Protein AF-A0A5N7MU44-F1 (afdb_monomer_lite)

pLDDT: mean 83.52, std 15.65, range [34.41, 96.94]

Sequence (81 aa):
MQKGGSPTHVFGAFELDITPGTPDNPASIRVALLRYTRGEDGRLFITPDCDSLEELEGQINSLQDELDEIRERARRAFQAT

Structure (mmCIF, N/CA/C/O backbone):
data_AF-A0A5N7MU44-F1
#
_entry.id   AF-A0A5N7MU44-F1
#
loop_
_atom_site.group_PDB
_atom_site.id
_atom_site.type_symbol
_atom_site.label_atom_id
_atom_site.label_alt_id
_atom_site.label_comp_id
_atom_site.label_asym_id
_atom_site.label_entity_id
_atom_site.label_seq_id
_atom_site.pdbx_PDB_ins_code
_atom_site.Cartn_x
_atom_site.Cartn_y
_atom_site.Cartn_z
_atom_site.occupancy
_atom_site.B_iso_or_equiv
_atom_site.auth_seq_id
_atom_site.auth_comp_id
_atom_site.auth_asym_id
_atom_site.auth_atom_id
_atom_site.pdbx_PDB_model_num
ATOM 1 N N . MET A 1 1 ? -34.554 0.462 3.148 1.00 36.75 1 MET A N 1
ATOM 2 C CA . MET A 1 1 ? -33.453 0.176 4.092 1.00 36.75 1 MET A CA 1
ATOM 3 C C . MET A 1 1 ? -32.155 0.594 3.408 1.00 36.75 1 MET A C 1
ATOM 5 O O . MET A 1 1 ? -31.701 -0.119 2.527 1.00 36.75 1 MET A O 1
ATOM 9 N N . GLN A 1 2 ? -31.632 1.791 3.695 1.00 34.41 2 GLN A N 1
ATOM 10 C CA . GLN A 1 2 ? -30.308 2.208 3.209 1.00 34.41 2 GLN A CA 1
ATOM 11 C C . GLN A 1 2 ? -29.259 1.593 4.139 1.00 34.41 2 GLN A C 1
ATOM 13 O O . GLN A 1 2 ? -29.332 1.792 5.350 1.00 34.41 2 GLN A O 1
ATOM 18 N N . LYS A 1 3 ? -28.320 0.812 3.596 1.00 40.19 3 LYS A N 1
ATOM 19 C CA . LYS A 1 3 ? -27.114 0.431 4.336 1.00 40.19 3 LYS A CA 1
ATOM 20 C C . LYS A 1 3 ? -26.267 1.692 4.496 1.00 40.19 3 LYS A C 1
ATOM 22 O O . LYS A 1 3 ? -25.929 2.311 3.491 1.00 40.19 3 LYS A O 1
ATOM 27 N N . GLY A 1 4 ? -25.978 2.082 5.737 1.00 39.88 4 GLY A N 1
ATOM 28 C CA . GLY A 1 4 ? -25.026 3.150 6.027 1.00 39.88 4 GLY A CA 1
ATOM 29 C C . GLY A 1 4 ? -23.676 2.772 5.431 1.00 39.88 4 GLY A C 1
ATOM 30 O O . GLY A 1 4 ? -23.100 1.760 5.819 1.00 39.88 4 GLY A O 1
ATOM 31 N N . GLY A 1 5 ? -23.234 3.526 4.427 1.00 39.94 5 GLY A N 1
ATOM 32 C CA . GLY A 1 5 ? -21.915 3.349 3.841 1.00 39.94 5 GLY A CA 1
ATOM 33 C C . GLY A 1 5 ? -20.868 3.761 4.864 1.00 39.94 5 GLY A C 1
ATOM 34 O O . GLY A 1 5 ? -20.883 4.898 5.334 1.00 39.94 5 GLY A O 1
ATOM 35 N N . SER A 1 6 ? -19.985 2.833 5.223 1.00 51.19 6 SER A N 1
ATOM 36 C CA . SER A 1 6 ? -18.752 3.148 5.935 1.00 51.19 6 SER A CA 1
ATOM 37 C C . SER A 1 6 ? -18.001 4.252 5.180 1.00 51.19 6 SER A C 1
ATOM 39 O O . SER A 1 6 ? -17.954 4.209 3.945 1.00 51.19 6 SER A O 1
ATOM 41 N N . PRO A 1 7 ? -17.419 5.248 5.868 1.00 53.59 7 PRO A N 1
ATOM 42 C CA . PRO A 1 7 ? -16.659 6.296 5.203 1.00 53.59 7 PRO A CA 1
ATOM 43 C C . PRO A 1 7 ? -15.429 5.684 4.519 1.00 53.59 7 PRO A C 1
ATOM 45 O O . PRO A 1 7 ? -14.448 5.324 5.168 1.00 53.59 7 PRO A O 1
ATOM 48 N N . THR A 1 8 ? -15.512 5.553 3.197 1.00 54.75 8 THR A N 1
ATOM 49 C CA . THR A 1 8 ? -14.480 4.960 2.343 1.00 54.75 8 THR A CA 1
ATOM 50 C C . THR A 1 8 ? -13.518 6.057 1.903 1.00 54.75 8 THR A C 1
ATOM 52 O O . THR A 1 8 ? -13.951 7.053 1.320 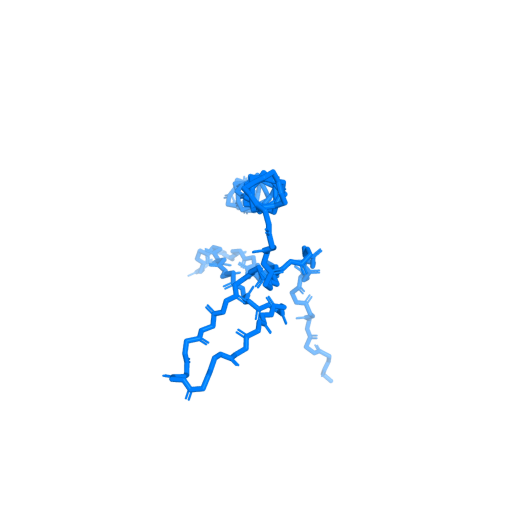1.00 54.75 8 THR A O 1
ATOM 55 N N . HIS A 1 9 ? -12.228 5.905 2.205 1.00 54.81 9 HIS A N 1
ATOM 56 C CA . HIS A 1 9 ? -11.197 6.864 1.802 1.00 54.81 9 HIS A CA 1
ATOM 57 C C . HIS A 1 9 ? -10.262 6.211 0.788 1.00 54.81 9 HIS A C 1
ATOM 59 O O . HIS A 1 9 ? -9.590 5.229 1.103 1.00 54.81 9 HIS A O 1
ATOM 65 N N . VAL A 1 10 ? -10.240 6.772 -0.420 1.00 57.34 10 VAL A N 1
ATOM 66 C CA . VAL A 1 10 ? -9.450 6.281 -1.552 1.00 57.34 10 VAL A CA 1
ATOM 67 C C . VAL A 1 10 ? -8.096 6.989 -1.580 1.00 57.34 10 VAL A C 1
ATOM 69 O O . VAL A 1 10 ? -8.046 8.218 -1.596 1.00 57.34 10 VAL A O 1
ATOM 72 N N . PHE A 1 11 ? -7.026 6.203 -1.627 1.00 61.66 11 PHE A N 1
ATOM 73 C CA . PHE A 1 11 ? -5.642 6.599 -1.893 1.00 61.66 11 PHE A CA 1
ATOM 74 C C . PHE A 1 11 ? -5.233 6.050 -3.263 1.00 61.66 11 PHE A C 1
ATOM 76 O O . PHE A 1 11 ? -5.927 5.195 -3.817 1.00 61.66 11 PHE A O 1
ATOM 83 N N . GLY A 1 12 ? -4.148 6.561 -3.847 1.00 75.25 12 GLY A N 1
ATOM 84 C CA . GLY A 1 12 ? -3.762 6.245 -5.224 1.00 75.25 12 GLY A CA 1
ATOM 85 C C . GLY A 1 12 ? -3.783 4.744 -5.530 1.00 75.25 12 GLY A C 1
ATOM 86 O O . GLY A 1 12 ? -4.463 4.344 -6.482 1.00 75.25 12 GLY A O 1
ATOM 87 N N . ALA A 1 13 ? -3.113 3.924 -4.712 1.00 81.38 13 ALA A N 1
ATOM 88 C CA . ALA A 1 13 ? -3.108 2.462 -4.840 1.00 81.38 13 ALA A CA 1
ATOM 89 C C . ALA A 1 13 ? -4.049 1.741 -3.860 1.00 81.38 13 ALA A C 1
ATOM 91 O O . ALA A 1 13 ? -4.554 0.653 -4.168 1.00 81.38 13 ALA A O 1
ATOM 92 N N . PHE A 1 14 ? -4.301 2.333 -2.695 1.00 89.56 14 PHE A N 1
ATOM 93 C CA . PHE A 1 14 ? -4.974 1.682 -1.572 1.00 89.56 14 PHE A CA 1
ATOM 94 C C . PHE A 1 14 ? -6.321 2.321 -1.228 1.00 89.56 14 PHE A C 1
ATOM 96 O O . PHE A 1 14 ? -6.565 3.491 -1.483 1.00 89.56 14 PHE A O 1
ATOM 103 N N . GLU A 1 15 ? -7.198 1.580 -0.567 1.00 89.06 15 GLU A N 1
ATOM 104 C CA . GLU A 1 15 ? -8.421 2.117 0.030 1.00 89.06 15 GLU A CA 1
ATOM 105 C C . GLU A 1 15 ? -8.504 1.715 1.490 1.00 89.06 15 GLU A C 1
ATOM 107 O O . GLU A 1 15 ? -8.205 0.576 1.847 1.00 89.06 15 GLU A O 1
ATOM 112 N N . LEU A 1 16 ? -8.928 2.650 2.335 1.00 90.06 16 LEU A N 1
ATOM 113 C CA . LEU A 1 16 ? -9.157 2.393 3.745 1.00 90.06 16 LEU A CA 1
ATOM 114 C C . LEU A 1 16 ? -10.650 2.175 4.002 1.00 90.06 16 LEU A C 1
ATOM 116 O O . LEU A 1 16 ? -11.448 3.113 3.914 1.00 90.06 16 LEU A O 1
ATOM 120 N N . ASP A 1 17 ? -11.000 0.945 4.371 1.00 89.81 17 ASP A N 1
ATOM 121 C CA . ASP A 1 17 ? -12.332 0.561 4.833 1.00 89.81 17 ASP A CA 1
ATOM 122 C C . ASP A 1 17 ? -12.353 0.574 6.365 1.00 89.81 17 ASP A C 1
ATOM 124 O O . ASP A 1 17 ? -11.690 -0.234 7.027 1.00 89.81 17 ASP A O 1
ATOM 128 N N . ILE A 1 18 ? -13.094 1.526 6.930 1.00 89.00 18 ILE A N 1
ATOM 129 C CA . ILE A 1 18 ? -13.210 1.736 8.373 1.00 89.00 18 ILE A CA 1
ATOM 130 C C . ILE A 1 18 ? -14.617 1.357 8.809 1.00 89.00 18 ILE A C 1
ATOM 132 O O . ILE A 1 18 ? -15.589 2.016 8.447 1.00 89.00 18 ILE A O 1
ATOM 136 N N . THR A 1 19 ? -14.719 0.352 9.670 1.00 90.06 19 THR A N 1
ATOM 137 C CA . THR A 1 19 ? -15.941 0.064 10.419 1.00 90.06 19 THR A CA 1
ATOM 138 C C . THR A 1 19 ? -15.818 0.691 11.810 1.00 90.06 19 THR A C 1
ATOM 140 O O . THR A 1 19 ? -14.977 0.240 12.596 1.00 90.06 19 THR A O 1
ATOM 143 N N . PRO A 1 20 ? -16.615 1.728 12.134 1.00 82.94 20 PRO A N 1
ATOM 144 C CA . PRO A 1 20 ? -16.585 2.358 13.449 1.00 82.94 20 PRO A CA 1
ATOM 145 C C . PRO A 1 20 ? -16.908 1.367 14.567 1.00 82.94 20 PRO A C 1
ATOM 147 O O . PRO A 1 20 ? -17.692 0.435 14.379 1.00 82.94 20 PRO A O 1
ATOM 150 N N . GLY A 1 21 ? -16.319 1.596 15.739 1.00 82.50 21 GLY A N 1
ATOM 151 C CA . GLY A 1 21 ? -16.649 0.830 16.931 1.00 82.50 21 GLY A CA 1
ATOM 152 C C . GLY A 1 21 ? -18.040 1.168 17.464 1.00 82.50 21 GLY A C 1
ATOM 153 O O . GLY A 1 21 ? -18.589 2.243 17.231 1.00 82.50 21 GLY A O 1
ATOM 154 N N . THR A 1 22 ? -18.598 0.227 18.206 1.00 82.25 22 THR A N 1
ATOM 155 C CA . THR A 1 22 ? -19.805 0.367 19.023 1.00 82.25 22 THR A CA 1
ATOM 156 C C . THR A 1 22 ? -19.467 -0.103 20.444 1.00 82.25 22 THR A C 1
ATOM 158 O O . THR A 1 22 ? -18.453 -0.780 20.614 1.00 82.25 22 THR A O 1
ATOM 161 N N . PRO A 1 23 ? -20.289 0.184 21.469 1.00 83.81 23 PRO A N 1
ATOM 162 C CA . PRO A 1 23 ? -20.033 -0.306 22.828 1.00 83.81 23 PRO A CA 1
ATOM 163 C C . PRO A 1 23 ? -19.813 -1.826 22.916 1.00 83.81 23 PRO A C 1
ATOM 165 O O . PRO A 1 23 ? -19.054 -2.286 23.763 1.00 83.81 23 PRO A O 1
ATOM 168 N N . ASP A 1 24 ? -20.434 -2.587 22.009 1.00 87.44 24 ASP A N 1
ATOM 169 C CA . ASP A 1 24 ? -20.377 -4.050 21.986 1.00 87.44 24 ASP A CA 1
ATOM 170 C C . ASP A 1 24 ? -19.347 -4.616 20.992 1.00 87.44 24 ASP A C 1
ATOM 172 O O . ASP A 1 24 ? -19.012 -5.796 21.065 1.00 87.44 24 ASP A O 1
ATOM 176 N N . ASN A 1 25 ? -18.836 -3.803 20.055 1.00 83.69 25 ASN A N 1
ATOM 177 C CA . ASN A 1 25 ? -17.884 -4.242 19.028 1.00 83.69 25 ASN A CA 1
ATOM 178 C C . ASN A 1 25 ? -16.770 -3.208 18.823 1.00 83.69 25 ASN A C 1
ATOM 180 O O . ASN A 1 25 ? -17.080 -2.063 18.495 1.00 83.69 25 ASN A O 1
ATOM 184 N N . PRO A 1 26 ? -15.484 -3.584 18.916 1.00 84.88 26 PRO A N 1
ATOM 185 C CA . PRO A 1 26 ? -14.394 -2.651 18.655 1.00 84.88 26 PRO A CA 1
ATOM 186 C C . PRO A 1 26 ? -14.418 -2.156 17.203 1.00 84.88 26 PRO A C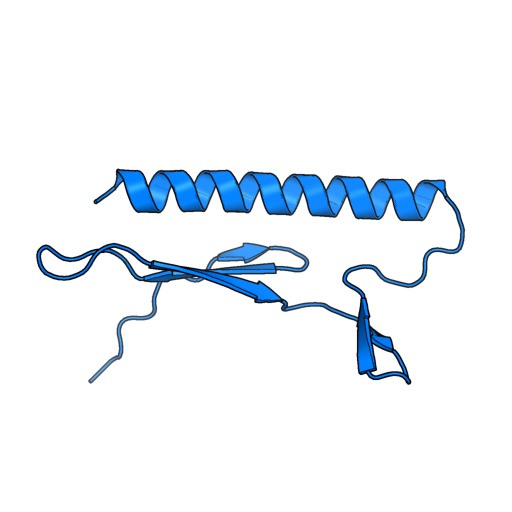 1
ATOM 188 O O . PRO A 1 26 ? -14.905 -2.843 16.301 1.00 84.88 26 PRO A O 1
ATOM 191 N N . ALA A 1 27 ? -13.844 -0.973 16.971 1.00 87.12 27 ALA A N 1
ATOM 192 C CA . ALA A 1 27 ? -13.595 -0.497 15.616 1.00 87.12 27 ALA A CA 1
ATOM 193 C C . ALA A 1 27 ? -12.730 -1.515 14.855 1.00 87.12 27 ALA A C 1
ATOM 195 O O . ALA A 1 27 ? -11.839 -2.145 15.430 1.00 87.12 27 ALA A O 1
ATOM 196 N N . SER A 1 28 ? -12.978 -1.676 13.558 1.00 89.50 28 SER A N 1
ATOM 197 C CA . SER A 1 28 ? -12.157 -2.528 12.698 1.00 89.50 28 SER A CA 1
ATOM 198 C C . SER A 1 28 ? -11.795 -1.794 11.419 1.00 89.50 28 SER A C 1
ATOM 200 O O . SER A 1 28 ? -12.575 -1.000 10.895 1.00 89.50 28 SER A O 1
ATOM 202 N N . ILE A 1 29 ? -10.576 -2.024 10.943 1.00 90.25 29 ILE A N 1
ATOM 203 C CA . ILE A 1 29 ? -10.013 -1.319 9.797 1.00 90.25 29 ILE A CA 1
ATOM 204 C C . ILE A 1 29 ? -9.368 -2.341 8.875 1.00 90.25 29 ILE A C 1
ATOM 206 O O . ILE A 1 29 ? -8.663 -3.241 9.335 1.00 90.25 29 ILE A O 1
ATOM 210 N N . ARG A 1 30 ? -9.609 -2.199 7.573 1.00 93.44 30 ARG A N 1
ATOM 211 C CA . ARG A 1 30 ? -8.985 -3.001 6.520 1.00 93.44 30 ARG A CA 1
ATOM 212 C C . ARG A 1 30 ? -8.455 -2.080 5.431 1.00 93.44 30 ARG A C 1
ATOM 214 O O . ARG A 1 30 ? -9.037 -1.033 5.167 1.00 93.44 30 ARG A O 1
ATOM 221 N N . VAL A 1 31 ? -7.366 -2.495 4.795 1.00 90.75 31 VAL A N 1
ATOM 222 C CA . VAL A 1 31 ? -6.815 -1.815 3.621 1.00 90.75 31 VAL A CA 1
ATOM 223 C C . VAL A 1 31 ? -7.070 -2.699 2.408 1.00 90.75 31 VAL A C 1
ATOM 225 O O . VAL A 1 31 ? -6.654 -3.858 2.396 1.00 90.75 31 VAL A O 1
ATOM 228 N N . ALA A 1 32 ? -7.776 -2.176 1.413 1.00 90.31 32 ALA A N 1
ATOM 229 C CA . ALA A 1 32 ? -7.966 -2.829 0.127 1.00 90.31 32 ALA A CA 1
ATOM 230 C C . ALA A 1 32 ? -6.943 -2.308 -0.892 1.00 90.31 32 ALA A C 1
ATOM 232 O O . ALA A 1 32 ? -6.491 -1.168 -0.809 1.00 90.31 32 ALA A O 1
ATOM 233 N N . LEU A 1 33 ? -6.584 -3.152 -1.860 1.00 89.50 33 LEU A N 1
ATOM 234 C CA . LEU A 1 33 ? -5.742 -2.780 -2.995 1.00 89.50 33 LEU A CA 1
ATOM 235 C C . LEU A 1 33 ? -6.645 -2.466 -4.193 1.00 89.50 33 LEU A C 1
ATOM 237 O O . LEU A 1 33 ? -7.337 -3.358 -4.686 1.00 89.50 33 LEU A O 1
ATOM 241 N N . LEU A 1 34 ? -6.652 -1.212 -4.645 1.00 85.62 34 LEU A N 1
ATOM 242 C CA . LEU A 1 34 ? -7.515 -0.745 -5.734 1.00 85.62 34 LEU A CA 1
ATOM 243 C C . LEU A 1 34 ? -6.811 -0.720 -7.084 1.00 85.62 34 LEU A C 1
ATOM 245 O O . LEU A 1 34 ? -7.410 -1.081 -8.097 1.00 85.62 34 LEU A O 1
ATOM 249 N N . ARG A 1 35 ? -5.552 -0.275 -7.108 1.00 83.81 35 ARG A N 1
ATOM 250 C CA . ARG A 1 35 ? -4.755 -0.209 -8.333 1.00 83.81 35 ARG A CA 1
ATOM 251 C C . ARG A 1 35 ? -3.561 -1.127 -8.220 1.00 83.81 35 ARG A C 1
ATOM 253 O O . ARG A 1 35 ? -2.763 -1.024 -7.296 1.00 83.81 35 ARG A O 1
ATOM 260 N N . TYR A 1 36 ? -3.474 -2.034 -9.178 1.00 88.00 36 TYR A N 1
ATOM 261 C CA . TYR A 1 36 ? -2.374 -2.964 -9.312 1.00 88.00 36 TYR A CA 1
ATOM 262 C C . TYR A 1 36 ? -2.257 -3.418 -10.762 1.00 88.00 36 TYR A C 1
ATOM 264 O O . TYR A 1 36 ? -3.251 -3.484 -11.490 1.00 88.00 36 TYR A O 1
ATOM 272 N N . THR A 1 37 ? -1.050 -3.802 -11.146 1.00 87.25 37 THR A N 1
ATOM 273 C CA . THR A 1 37 ? -0.792 -4.566 -12.364 1.00 87.25 37 THR A CA 1
ATOM 274 C C . THR A 1 37 ? -0.736 -6.039 -11.994 1.00 87.25 37 THR A C 1
ATOM 276 O O . THR A 1 37 ? -0.117 -6.414 -11.001 1.00 87.25 37 THR A O 1
ATOM 279 N N . ARG A 1 38 ? -1.401 -6.905 -12.757 1.00 90.12 38 ARG A N 1
ATOM 280 C CA . ARG A 1 38 ? -1.340 -8.353 -12.531 1.00 90.12 38 ARG A CA 1
ATOM 281 C C . ARG A 1 38 ? -0.339 -8.977 -13.493 1.00 90.12 38 ARG A C 1
ATOM 283 O O . ARG A 1 38 ? -0.536 -8.896 -14.700 1.00 90.12 38 ARG A O 1
ATOM 290 N N . GLY A 1 39 ? 0.695 -9.612 -12.952 1.00 88.88 39 GLY A N 1
ATOM 291 C CA . GLY A 1 39 ? 1.644 -10.402 -13.729 1.00 88.88 39 GLY A CA 1
ATOM 292 C C . GLY A 1 39 ? 1.027 -11.685 -14.268 1.00 88.88 39 GLY A C 1
ATOM 293 O O . GLY A 1 39 ? 0.031 -12.190 -13.741 1.00 88.88 39 GLY A O 1
ATOM 294 N N . GLU A 1 40 ? 1.665 -12.250 -15.290 1.00 89.75 40 GLU A N 1
ATOM 295 C CA . GLU A 1 40 ? 1.265 -13.531 -15.885 1.00 89.75 40 GLU A CA 1
ATOM 296 C C . GLU A 1 40 ? 1.317 -14.691 -14.880 1.00 89.75 40 GLU A C 1
ATOM 298 O O . GLU A 1 40 ? 0.516 -15.620 -14.952 1.00 89.75 40 GLU A O 1
ATOM 303 N N . ASP A 1 41 ? 2.205 -14.609 -13.887 1.00 92.94 41 ASP A N 1
ATOM 304 C CA . ASP A 1 41 ? 2.317 -15.582 -12.797 1.00 92.94 41 ASP A CA 1
ATOM 305 C C . ASP A 1 41 ? 1.297 -15.361 -11.663 1.00 92.94 41 ASP A C 1
ATOM 307 O O . ASP A 1 41 ? 1.310 -16.057 -10.647 1.00 92.94 41 ASP A O 1
ATOM 311 N N . GLY A 1 42 ? 0.394 -14.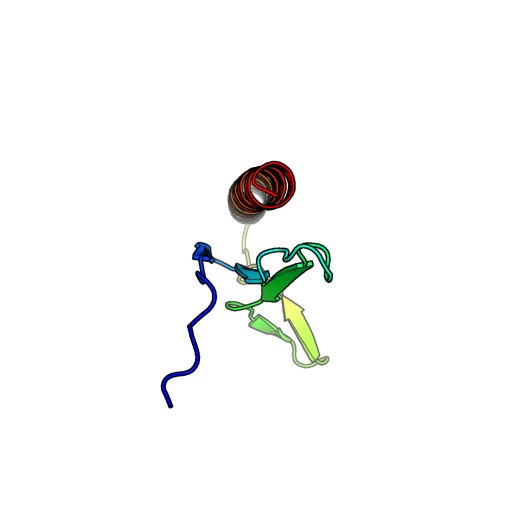393 -11.834 1.00 90.56 42 GLY A N 1
ATOM 312 C CA . GLY A 1 42 ? -0.660 -14.068 -10.887 1.00 90.56 42 GLY A CA 1
ATOM 313 C C . GLY A 1 42 ? -0.239 -13.145 -9.746 1.00 90.56 42 GLY A C 1
ATOM 314 O O . GLY A 1 42 ? -1.104 -12.814 -8.931 1.00 90.56 42 GLY A O 1
ATOM 315 N N . ARG A 1 43 ? 1.023 -12.696 -9.681 1.00 92.12 43 ARG A N 1
ATOM 316 C CA . ARG A 1 43 ? 1.438 -11.672 -8.709 1.00 92.12 43 ARG A CA 1
ATOM 317 C C . ARG A 1 43 ? 0.775 -10.335 -9.009 1.00 92.12 43 ARG A C 1
ATOM 319 O O . ARG A 1 43 ? 0.519 -9.997 -10.163 1.00 92.12 43 ARG A O 1
ATOM 326 N N . LEU A 1 44 ? 0.503 -9.576 -7.951 1.00 91.81 44 LEU A N 1
ATOM 327 C CA . LEU A 1 44 ? -0.005 -8.213 -8.050 1.00 91.81 44 LEU A CA 1
ATOM 328 C C . LEU A 1 44 ? 1.142 -7.248 -7.755 1.00 91.81 44 LEU A C 1
ATOM 330 O O . LEU A 1 44 ? 1.773 -7.337 -6.702 1.00 91.81 44 LEU A O 1
ATOM 334 N N . PHE A 1 45 ? 1.397 -6.340 -8.683 1.00 90.62 45 PHE A N 1
ATOM 335 C CA . PHE A 1 45 ? 2.3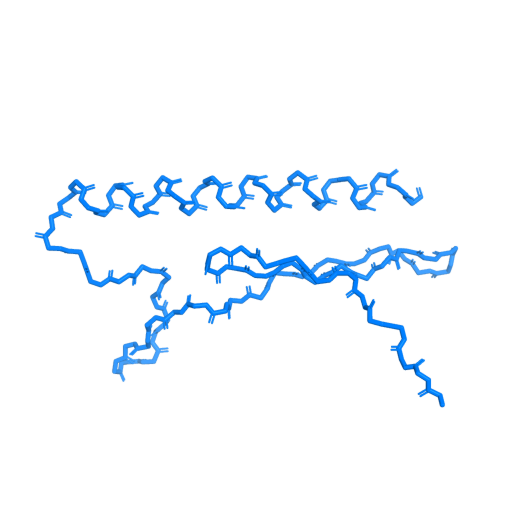83 -5.279 -8.571 1.00 90.62 45 PHE A CA 1
ATOM 336 C C . PHE A 1 45 ? 1.660 -3.980 -8.243 1.00 90.62 45 PHE A C 1
ATOM 338 O O . PHE A 1 45 ? 0.707 -3.600 -8.919 1.00 90.62 45 PHE A O 1
ATOM 345 N N . ILE A 1 46 ? 2.099 -3.321 -7.177 1.00 89.00 46 ILE A N 1
ATOM 346 C CA . ILE A 1 46 ? 1.530 -2.050 -6.706 1.00 89.00 46 ILE A CA 1
ATOM 347 C C . ILE A 1 46 ? 2.124 -0.837 -7.433 1.00 89.00 46 ILE A C 1
ATOM 349 O O . ILE A 1 46 ? 1.598 0.264 -7.323 1.00 89.00 46 ILE A O 1
ATOM 353 N N . THR A 1 47 ? 3.199 -1.049 -8.193 1.00 88.81 47 THR A N 1
ATOM 354 C CA . THR A 1 47 ? 3.815 -0.069 -9.088 1.00 88.81 47 THR A CA 1
ATOM 355 C C . THR A 1 47 ? 3.569 -0.472 -10.545 1.00 88.81 47 THR A C 1
ATOM 357 O O . THR A 1 47 ? 3.370 -1.661 -10.828 1.00 88.81 47 THR A O 1
ATOM 360 N N . PRO A 1 48 ? 3.607 0.480 -11.490 1.00 85.56 48 PRO A N 1
ATOM 361 C CA . PRO A 1 48 ? 3.817 0.154 -12.897 1.00 85.56 48 PRO A CA 1
ATOM 362 C C . PRO A 1 48 ? 5.230 -0.412 -13.127 1.00 85.56 48 PRO A C 1
ATOM 364 O O . PRO A 1 48 ? 6.066 -0.424 -12.214 1.00 85.56 48 PRO A O 1
ATOM 367 N N . ASP A 1 49 ? 5.496 -0.850 -14.359 1.00 88.62 49 ASP A N 1
ATOM 368 C CA . ASP A 1 49 ? 6.864 -1.106 -14.810 1.00 88.62 49 ASP A CA 1
ATOM 369 C C . ASP A 1 49 ? 7.677 0.194 -14.695 1.00 88.62 49 ASP A C 1
ATOM 371 O O . ASP A 1 49 ? 7.201 1.268 -15.067 1.00 88.62 49 ASP A O 1
ATOM 375 N N . CYS A 1 50 ? 8.871 0.095 -14.113 1.00 90.31 50 CYS A N 1
ATOM 376 C CA . CYS A 1 50 ? 9.803 1.208 -13.948 1.00 90.31 50 CYS A CA 1
ATOM 377 C C . CYS A 1 50 ? 11.046 0.899 -14.782 1.00 90.31 50 CYS A C 1
ATOM 379 O O . CYS A 1 50 ? 11.678 -0.139 -14.569 1.00 90.31 50 CYS A O 1
ATOM 381 N N . ASP A 1 51 ? 11.411 1.795 -15.696 1.00 91.88 51 ASP A N 1
ATOM 382 C CA . ASP A 1 51 ? 12.540 1.587 -16.610 1.00 91.88 51 ASP A CA 1
ATOM 383 C C . ASP A 1 51 ? 13.853 2.159 -16.043 1.00 91.88 51 ASP A C 1
ATOM 385 O O . ASP A 1 51 ? 14.934 1.977 -16.611 1.00 91.88 51 ASP A O 1
ATOM 389 N N . SER A 1 52 ? 13.779 2.830 -14.889 1.00 95.62 52 SER A N 1
ATOM 390 C CA . SER A 1 52 ? 14.926 3.376 -14.167 1.00 95.62 52 SER A CA 1
ATOM 391 C C . SER A 1 52 ? 14.801 3.230 -12.648 1.00 95.62 52 SER A C 1
ATOM 393 O O . SER A 1 52 ? 13.713 3.073 -12.091 1.00 95.62 52 SER A O 1
ATOM 395 N N . LEU A 1 53 ? 15.947 3.309 -11.961 1.00 96.19 53 LEU A N 1
ATOM 396 C CA . LEU A 1 53 ? 15.988 3.309 -10.497 1.00 96.19 53 LEU A CA 1
ATOM 397 C C . LEU A 1 53 ? 15.292 4.546 -9.912 1.00 96.19 53 LEU A C 1
ATOM 399 O O . L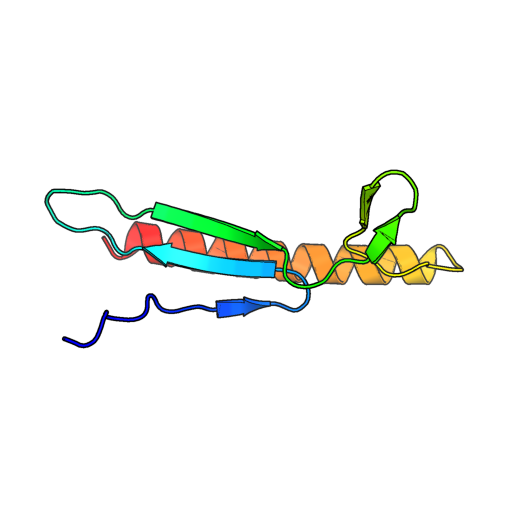EU A 1 53 ? 14.550 4.412 -8.947 1.00 96.19 53 LEU A O 1
ATOM 403 N N . GLU A 1 54 ? 15.489 5.717 -10.520 1.00 96.94 54 GLU A N 1
ATOM 404 C CA . GLU A 1 54 ? 14.879 6.977 -10.075 1.00 96.94 54 GLU A CA 1
ATOM 405 C C . GLU A 1 54 ? 13.344 6.902 -10.096 1.00 96.94 54 GLU A C 1
ATOM 407 O O . GLU A 1 54 ? 12.684 7.305 -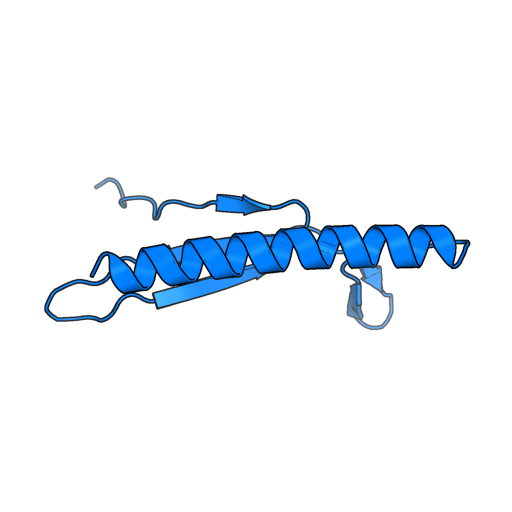9.138 1.00 96.94 54 GLU A O 1
ATOM 412 N N . GLU A 1 55 ? 12.762 6.323 -11.151 1.00 92.38 55 GLU A N 1
ATOM 413 C CA . GLU A 1 55 ? 11.314 6.105 -11.232 1.00 92.38 55 GLU A CA 1
ATOM 414 C C . GLU A 1 55 ? 10.817 5.152 -10.144 1.00 92.38 55 GLU A C 1
ATOM 416 O O . GLU A 1 55 ? 9.822 5.449 -9.480 1.00 92.38 55 GLU A O 1
ATOM 421 N N . LEU A 1 56 ? 11.518 4.034 -9.920 1.00 94.25 56 LEU A N 1
ATOM 422 C CA . LEU A 1 56 ? 11.168 3.080 -8.868 1.00 94.25 56 LEU A CA 1
ATOM 423 C C . LEU A 1 56 ? 11.224 3.732 -7.480 1.00 94.25 56 LEU A C 1
ATOM 425 O O . LEU A 1 56 ? 10.309 3.551 -6.678 1.00 94.25 56 LEU A O 1
ATOM 429 N N . GLU A 1 57 ? 12.270 4.507 -7.197 1.00 96.88 57 GLU A N 1
ATOM 430 C CA . GLU A 1 57 ? 12.406 5.253 -5.943 1.00 96.88 57 GLU A CA 1
ATOM 431 C C . GLU A 1 57 ? 11.267 6.270 -5.776 1.00 96.88 57 GLU A C 1
ATOM 433 O O . GLU A 1 57 ? 10.673 6.357 -4.701 1.00 96.88 57 GLU A O 1
ATOM 438 N N . GLY A 1 58 ? 10.883 6.975 -6.845 1.00 94.44 58 GLY A N 1
ATOM 439 C CA . GLY A 1 58 ? 9.731 7.881 -6.846 1.00 94.44 58 GLY A CA 1
ATOM 440 C C . GLY A 1 58 ? 8.398 7.179 -6.554 1.00 94.44 58 GLY A C 1
ATOM 441 O O . GLY A 1 58 ? 7.591 7.682 -5.764 1.00 94.44 58 GLY A O 1
ATOM 442 N N . GLN A 1 59 ? 8.177 5.993 -7.135 1.00 92.88 59 GLN A N 1
ATOM 443 C CA . GLN A 1 59 ? 7.001 5.166 -6.839 1.00 92.88 59 GLN A CA 1
ATOM 444 C C . GLN A 1 59 ? 6.997 4.699 -5.378 1.00 92.88 59 GLN A C 1
ATOM 446 O O . GLN A 1 59 ? 5.966 4.776 -4.712 1.00 92.88 59 GLN A O 1
ATOM 451 N N . ILE A 1 60 ? 8.145 4.260 -4.851 1.00 94.12 60 ILE A N 1
ATOM 452 C CA . ILE A 1 60 ? 8.274 3.826 -3.452 1.00 94.12 60 ILE A CA 1
ATOM 453 C C . ILE A 1 60 ? 7.971 4.977 -2.494 1.00 94.12 60 ILE A C 1
ATOM 455 O O . ILE A 1 60 ? 7.201 4.776 -1.556 1.00 94.12 60 ILE A O 1
ATOM 459 N N . ASN A 1 61 ? 8.516 6.170 -2.738 1.00 95.31 61 ASN A N 1
ATOM 460 C CA . ASN A 1 61 ? 8.247 7.342 -1.902 1.00 95.31 61 ASN A CA 1
ATOM 461 C C . ASN A 1 61 ? 6.747 7.675 -1.884 1.00 95.31 61 ASN A C 1
ATOM 463 O O . ASN A 1 61 ? 6.163 7.844 -0.819 1.00 95.31 61 ASN A O 1
ATOM 467 N N . SER A 1 62 ? 6.097 7.654 -3.052 1.00 91.94 62 SER A N 1
ATOM 468 C CA . SER A 1 62 ? 4.651 7.896 -3.156 1.00 91.94 62 SER A CA 1
ATOM 469 C C . SER A 1 62 ? 3.834 6.853 -2.378 1.00 91.94 62 SER A C 1
ATOM 471 O O . SER A 1 62 ? 2.892 7.196 -1.667 1.00 91.94 62 SER A O 1
ATOM 473 N N . LEU A 1 63 ? 4.214 5.572 -2.456 1.00 92.88 63 LEU A N 1
ATOM 474 C CA . LEU A 1 63 ? 3.573 4.497 -1.690 1.00 92.88 63 LEU A CA 1
ATOM 475 C C . LEU A 1 63 ? 3.788 4.652 -0.179 1.00 92.88 63 LEU A C 1
ATOM 477 O O . LEU A 1 63 ? 2.889 4.343 0.602 1.00 92.88 63 LEU A O 1
ATOM 481 N N . GLN A 1 64 ? 4.968 5.106 0.245 1.00 94.56 64 GLN A N 1
ATOM 482 C CA . GLN A 1 64 ? 5.255 5.381 1.652 1.00 94.56 64 GLN A CA 1
ATOM 483 C C . GLN A 1 64 ? 4.373 6.511 2.183 1.00 94.56 64 GLN A C 1
ATOM 485 O O . GLN A 1 64 ? 3.752 6.329 3.232 1.00 94.56 64 GLN A O 1
ATOM 490 N N . ASP A 1 65 ? 4.244 7.606 1.431 1.00 94.38 65 ASP A N 1
ATOM 491 C CA . ASP A 1 65 ? 3.369 8.727 1.781 1.00 94.38 65 ASP A CA 1
ATOM 492 C C . ASP A 1 65 ? 1.906 8.267 1.927 1.00 94.38 65 ASP A C 1
ATOM 494 O O . ASP A 1 65 ? 1.250 8.571 2.928 1.00 94.38 65 ASP A O 1
ATOM 498 N N . GLU A 1 66 ? 1.402 7.453 0.988 1.00 92.19 66 GLU A N 1
ATOM 499 C CA . GLU A 1 66 ? 0.050 6.879 1.068 1.00 92.19 66 GLU A CA 1
ATOM 500 C C . GLU A 1 66 ? -0.139 5.997 2.316 1.00 92.19 66 GLU A C 1
ATOM 502 O O . GLU A 1 66 ? -1.150 6.096 3.020 1.00 92.19 66 GLU A O 1
ATOM 507 N N . LEU A 1 67 ? 0.833 5.130 2.620 1.00 92.88 67 LEU A N 1
ATOM 508 C CA . LEU A 1 67 ? 0.777 4.248 3.789 1.00 92.88 67 LEU A CA 1
ATOM 509 C C . LEU A 1 67 ? 0.843 5.021 5.110 1.00 92.88 67 LEU A C 1
ATOM 511 O O . LEU A 1 67 ? 0.196 4.624 6.087 1.00 92.88 67 LEU A O 1
ATOM 515 N N . ASP A 1 68 ? 1.602 6.112 5.160 1.00 95.44 68 ASP A N 1
ATOM 516 C CA . ASP A 1 68 ? 1.662 6.984 6.327 1.00 95.44 68 ASP A CA 1
ATOM 517 C C . ASP A 1 68 ? 0.329 7.723 6.531 1.00 95.44 68 ASP A C 1
ATOM 519 O O . ASP A 1 68 ? -0.193 7.742 7.652 1.00 95.44 68 ASP A O 1
ATOM 523 N N . GLU A 1 69 ? -0.310 8.199 5.459 1.00 93.56 69 GLU A N 1
ATOM 524 C CA . GLU A 1 69 ? -1.640 8.818 5.521 1.00 93.56 69 GLU A CA 1
ATOM 525 C C . GLU A 1 69 ? -2.727 7.828 5.993 1.00 93.56 69 GLU A C 1
ATOM 527 O O . GLU A 1 69 ? -3.611 8.169 6.795 1.00 93.56 69 GLU A O 1
ATOM 532 N N . ILE A 1 70 ? -2.644 6.571 5.541 1.00 92.88 70 ILE A N 1
ATOM 533 C CA . ILE A 1 70 ? -3.495 5.470 6.011 1.00 92.88 70 ILE A CA 1
ATOM 534 C C . ILE A 1 70 ? -3.266 5.213 7.500 1.00 92.88 70 ILE A C 1
ATOM 536 O O . ILE A 1 70 ? -4.233 5.097 8.260 1.00 92.88 70 ILE A O 1
ATOM 540 N N . ARG A 1 71 ? -2.004 5.155 7.944 1.00 94.25 71 ARG A N 1
ATOM 541 C CA . ARG A 1 71 ? -1.653 4.937 9.354 1.00 94.25 71 ARG A CA 1
ATOM 542 C C . ARG A 1 71 ? -2.219 6.041 10.240 1.00 94.25 71 ARG A C 1
ATOM 544 O O . ARG A 1 71 ? -2.747 5.750 11.316 1.00 94.25 71 ARG A O 1
ATOM 551 N N . GLU A 1 72 ? -2.136 7.294 9.804 1.00 94.38 72 GLU A N 1
ATOM 552 C CA . GLU A 1 72 ? -2.709 8.422 10.533 1.00 94.38 72 GLU A CA 1
ATOM 553 C C . GLU A 1 72 ? -4.230 8.332 10.649 1.00 94.38 72 GLU A C 1
ATOM 555 O O . GLU A 1 72 ? -4.767 8.485 11.752 1.00 94.38 72 GLU A O 1
ATOM 560 N N . ARG A 1 73 ? -4.939 8.044 9.549 1.00 89.75 73 ARG A N 1
ATOM 561 C CA . ARG A 1 73 ? -6.401 7.880 9.589 1.00 89.75 73 ARG A CA 1
ATOM 562 C C . ARG A 1 73 ? -6.822 6.703 10.450 1.00 89.75 73 ARG A C 1
ATOM 564 O O . ARG A 1 73 ? -7.749 6.845 11.245 1.00 89.75 73 ARG A O 1
ATOM 571 N N . ALA A 1 74 ? -6.121 5.578 10.341 1.00 90.12 74 ALA A N 1
ATOM 572 C CA . ALA A 1 74 ? -6.386 4.409 11.163 1.00 90.12 74 ALA A CA 1
ATOM 573 C C . ALA A 1 74 ? -6.236 4.740 12.654 1.00 90.12 74 ALA A C 1
ATOM 575 O O . ALA A 1 74 ? -7.124 4.435 13.450 1.00 90.12 74 ALA A O 1
ATOM 576 N N . ARG A 1 75 ? -5.164 5.451 13.031 1.00 91.69 75 ARG A N 1
ATOM 577 C CA . ARG A 1 75 ? -4.954 5.906 14.411 1.00 91.69 75 ARG A CA 1
ATOM 578 C C . ARG A 1 75 ? -6.103 6.789 14.899 1.00 91.69 75 ARG A C 1
ATOM 580 O O . ARG A 1 75 ? -6.607 6.553 15.993 1.00 91.69 75 ARG A O 1
ATOM 587 N N . ARG A 1 76 ? -6.537 7.768 14.096 1.00 88.19 76 ARG A N 1
ATOM 588 C CA . ARG A 1 76 ? -7.669 8.644 14.450 1.00 88.19 76 ARG A CA 1
ATOM 589 C C . ARG A 1 76 ? -8.961 7.850 14.638 1.00 88.19 76 ARG A C 1
ATOM 591 O O . ARG A 1 76 ? -9.679 8.099 15.597 1.00 88.19 76 ARG A O 1
ATOM 598 N N . ALA A 1 77 ? -9.231 6.880 13.767 1.00 85.69 77 ALA A N 1
ATOM 599 C CA . ALA A 1 77 ? -10.425 6.046 13.861 1.00 85.69 77 ALA A CA 1
ATOM 600 C C . ALA A 1 77 ? -10.447 5.186 15.133 1.00 85.69 77 ALA A C 1
ATOM 602 O O . ALA A 1 77 ? -11.490 5.095 15.769 1.00 85.69 77 ALA A O 1
ATOM 603 N N . PHE A 1 78 ? -9.309 4.626 15.555 1.00 85.44 78 PHE A N 1
ATOM 604 C CA . PHE A 1 78 ? -9.230 3.894 16.825 1.00 85.44 78 PHE A CA 1
ATOM 605 C C . PHE A 1 78 ? -9.317 4.806 18.059 1.00 85.44 78 PHE A C 1
ATOM 607 O O . PHE A 1 78 ? -9.851 4.388 19.081 1.00 85.44 78 PHE A O 1
ATOM 614 N N . GLN A 1 79 ? -8.820 6.044 17.980 1.00 85.44 79 GLN A N 1
ATOM 615 C CA . GLN A 1 79 ? -8.872 7.018 19.082 1.00 85.44 79 GLN A CA 1
ATOM 616 C C . GLN A 1 79 ? -10.231 7.712 19.241 1.00 85.44 79 GLN A C 1
ATOM 618 O O . GLN A 1 79 ? -10.495 8.279 20.295 1.00 85.44 79 GLN A O 1
ATOM 623 N N . ALA A 1 80 ? -11.073 7.699 18.207 1.00 69.25 80 ALA A N 1
ATOM 624 C CA . ALA A 1 80 ? -12.418 8.272 18.236 1.00 69.25 80 ALA A CA 1
ATOM 625 C C . ALA A 1 80 ? -13.473 7.334 18.862 1.00 69.25 80 ALA A C 1
ATOM 627 O O . ALA A 1 80 ? -14.663 7.643 18.790 1.00 69.25 80 ALA A O 1
ATOM 628 N N . THR A 1 81 ? -13.038 6.201 19.424 1.00 58.16 81 THR A N 1
ATOM 629 C CA . THR A 1 81 ? -13.887 5.168 20.038 1.00 58.16 81 THR A CA 1
ATOM 630 C C . THR A 1 81 ? -13.994 5.355 21.543 1.00 58.16 81 THR A C 1
ATOM 632 O O . THR A 1 81 ? -12.950 5.656 22.166 1.00 58.16 81 THR A O 1
#

Foldseek 3Di:
DDDPQQPWDDDPQKIKGWDADDPVGAIDIDIDGDDFDADPVGDTHSDDDDPDPVVVVVSVVSVVVRVVVSVVVVVVRNVVD

Organism: NCBI:txid2108360

Radius of gyration: 16.08 Å; chains: 1; bounding box: 49×24×39 Å

Secondary structure (DSSP, 8-state):
-------EEE-SSEEEEEE--BTTB--EEEEEE-S-EEPTTSPEESS---SSHHHHHHHHHHHHHHHHHHHHHHHHHHHT-